Protein AF-A0A9D4FUJ7-F1 (afdb_monomer)

Mean predicted aligned error: 13.47 Å

Foldseek 3Di:
DDPPPPPPPPPPPQDVVQVVLLVVVLVPDPDPVLSVQCVVVVDSGPVRSVVSSVVVVVVVVVVVVVVVVPPPPDDPPPPDPDD

Solvent-accessible surface area (backbone atoms only — not comparable to full-atom values): 5338 Å² total; per-residue (Å²): 142,89,90,81,78,85,76,72,73,79,71,69,86,57,58,68,67,31,52,52,49,36,49,56,55,46,71,69,45,83,54,61,71,43,31,53,49,46,69,73,64,60,59,73,33,45,70,55,44,52,54,52,41,54,52,48,50,54,49,52,52,55,51,51,56,56,55,68,75,73,72,83,88,79,76,86,79,78,81,74,96,81,128

Nearest PDB structures (foldseek):
  4ae4-assembly1_B  TM=5.903E-01  e=5.720E+00  Homo sapiens

Secondary structure (DSSP, 8-state):
-------------S-HHHHHHHHHHHHT---HHHHHHHHHH--SSHHHHHHHHHHHHHHHHHHHHHHHTS-------------

Organism: Dreissena polymorpha (NCBI:txid45954)

Sequence (83 aa):
MLARDACESELDERDPMQRILVGQFTDGLIDQPVRMKLIRSNPSNLTEAVNMALKEQNILKRVNMRKGHGGMNHMIMIHNPWR

Structure (mmCIF, N/CA/C/O backbone):
data_AF-A0A9D4FUJ7-F1
#
_entry.id   AF-A0A9D4FUJ7-F1
#
loop_
_atom_site.group_PDB
_atom_site.id
_atom_site.type_symbol
_atom_site.label_atom_id
_atom_site.label_alt_id
_atom_site.label_comp_id
_atom_site.label_asym_id
_atom_site.label_entity_id
_atom_site.label_seq_id
_atom_site.pdbx_PDB_ins_code
_atom_site.Cartn_x
_atom_site.Cartn_y
_atom_site.Cartn_z
_atom_site.occupancy
_atom_site.B_iso_or_equiv
_atom_site.auth_seq_id
_atom_site.auth_comp_id
_atom_site.auth_asym_id
_atom_site.auth_atom_id
_atom_site.pdbx_PDB_model_num
ATOM 1 N N . MET A 1 1 ? 2.358 9.605 -45.338 1.00 51.22 1 MET A N 1
ATOM 2 C CA . MET A 1 1 ? 2.344 8.660 -44.199 1.00 51.22 1 MET A CA 1
ATOM 3 C C . MET A 1 1 ? 3.658 8.824 -43.468 1.00 51.22 1 MET A C 1
ATOM 5 O O . MET A 1 1 ? 4.651 8.841 -44.174 1.00 51.22 1 MET A O 1
ATOM 9 N N . LEU A 1 2 ? 3.626 9.005 -42.143 1.00 51.91 2 LEU A N 1
ATOM 10 C CA . LEU A 1 2 ? 4.670 8.740 -41.127 1.00 51.91 2 LEU A CA 1
ATOM 11 C C . LEU A 1 2 ? 4.443 9.703 -39.944 1.00 51.91 2 LEU A C 1
ATOM 13 O O . LEU A 1 2 ? 5.182 10.650 -39.720 1.00 51.91 2 LEU A O 1
ATOM 17 N N . ALA A 1 3 ? 3.344 9.475 -39.224 1.00 55.62 3 ALA A N 1
ATOM 18 C CA . ALA A 1 3 ? 3.049 10.087 -37.929 1.00 55.62 3 ALA A CA 1
ATOM 19 C C . ALA A 1 3 ? 2.857 8.950 -36.918 1.00 55.62 3 ALA A C 1
ATOM 21 O O . ALA A 1 3 ? 1.756 8.740 -36.414 1.00 55.62 3 ALA A O 1
ATOM 22 N N . ARG A 1 4 ? 3.881 8.101 -36.757 1.00 57.28 4 ARG A N 1
ATOM 23 C CA . ARG A 1 4 ? 3.727 6.853 -35.998 1.00 57.28 4 ARG A CA 1
ATOM 24 C C . ARG A 1 4 ? 4.837 6.519 -35.007 1.00 57.28 4 ARG A C 1
ATOM 26 O O . ARG A 1 4 ? 4.744 5.460 -34.413 1.00 57.28 4 ARG A O 1
ATOM 33 N N . ASP A 1 5 ? 5.770 7.436 -34.752 1.00 50.97 5 ASP A N 1
ATOM 34 C CA . ASP A 1 5 ? 6.894 7.177 -33.838 1.00 50.97 5 ASP A CA 1
ATOM 35 C C . ASP A 1 5 ? 7.070 8.250 -32.746 1.00 50.97 5 ASP A C 1
ATOM 37 O O . ASP A 1 5 ? 8.138 8.376 -32.169 1.00 50.97 5 ASP A O 1
ATOM 41 N N . ALA A 1 6 ? 6.021 9.013 -32.415 1.00 50.47 6 ALA A N 1
ATOM 42 C CA . ALA A 1 6 ? 6.037 9.945 -31.276 1.00 50.47 6 ALA A CA 1
ATOM 43 C C . ALA A 1 6 ? 5.402 9.346 -30.007 1.00 50.47 6 ALA A C 1
ATOM 45 O O . ALA A 1 6 ? 4.826 10.063 -29.195 1.00 50.47 6 ALA A O 1
ATOM 46 N N . CYS A 1 7 ? 5.471 8.024 -29.837 1.00 50.16 7 CYS A N 1
ATOM 47 C CA . CYS A 1 7 ? 5.256 7.413 -28.528 1.00 50.16 7 CYS A CA 1
ATOM 48 C C . CYS A 1 7 ? 6.632 7.257 -27.877 1.00 50.16 7 CYS A C 1
ATOM 50 O O . CYS A 1 7 ? 7.097 6.140 -27.651 1.00 50.16 7 CYS A O 1
ATOM 52 N N . GLU A 1 8 ? 7.315 8.385 -27.658 1.00 50.25 8 GLU A N 1
ATOM 53 C CA . GLU A 1 8 ? 8.437 8.426 -26.730 1.00 50.25 8 GLU A CA 1
ATOM 54 C C . GLU A 1 8 ? 7.882 7.943 -25.394 1.00 50.25 8 GLU A C 1
ATOM 56 O O . GLU A 1 8 ? 7.062 8.587 -24.744 1.00 50.25 8 GLU A O 1
ATOM 61 N N . SER A 1 9 ? 8.238 6.704 -25.076 1.00 54.19 9 SER A N 1
ATOM 62 C CA . SER A 1 9 ? 8.092 6.117 -23.765 1.00 54.19 9 SER A CA 1
ATOM 63 C C . SER A 1 9 ? 8.731 7.088 -22.782 1.00 54.19 9 SER A C 1
ATOM 65 O O . SER A 1 9 ? 9.952 7.097 -22.648 1.00 54.19 9 SER A O 1
ATOM 67 N N . GLU A 1 10 ? 7.913 7.886 -22.101 1.00 52.31 10 GLU A N 1
ATOM 68 C CA . GLU A 1 10 ? 8.223 8.420 -20.779 1.00 52.31 10 GLU A CA 1
ATOM 69 C C . GLU A 1 10 ? 8.602 7.195 -19.938 1.00 52.31 10 GLU A C 1
ATOM 71 O O . GLU A 1 10 ? 7.743 6.460 -19.444 1.00 52.31 10 GLU A O 1
ATOM 76 N N . LEU A 1 11 ? 9.895 6.863 -19.935 1.00 54.75 11 LEU A N 1
ATOM 77 C CA . LEU A 1 11 ? 10.451 5.767 -19.168 1.00 54.75 11 LEU A CA 1
ATOM 78 C C . LEU A 1 11 ? 10.194 6.149 -17.719 1.00 54.75 11 LEU A C 1
ATOM 80 O O . LEU A 1 11 ? 10.895 6.981 -17.158 1.00 54.75 11 LEU A O 1
ATOM 84 N N . ASP A 1 12 ? 9.123 5.594 -17.159 1.00 58.16 12 ASP A N 1
ATOM 85 C CA . ASP A 1 12 ? 8.797 5.667 -15.746 1.00 58.16 12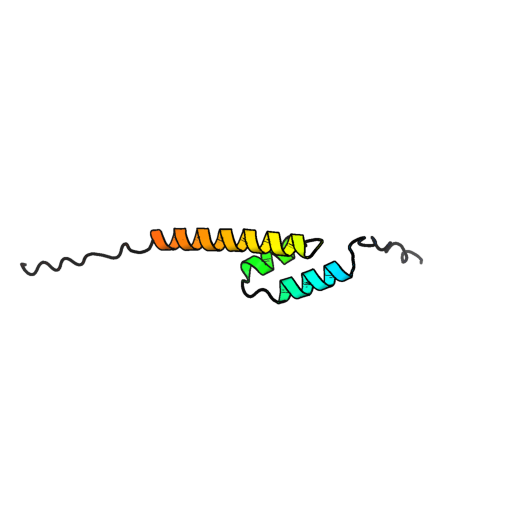 ASP A CA 1
ATOM 86 C C . ASP A 1 12 ? 10.054 5.171 -15.011 1.00 58.16 12 ASP A C 1
ATOM 88 O O . ASP A 1 12 ? 10.284 3.967 -14.922 1.00 58.16 12 ASP A O 1
ATOM 92 N N . GLU A 1 13 ? 10.916 6.088 -14.548 1.00 63.91 13 GLU A N 1
ATOM 93 C CA . GLU A 1 13 ? 12.209 5.796 -13.888 1.00 63.91 13 GLU A CA 1
ATOM 94 C C . GLU A 1 13 ? 12.032 5.038 -12.555 1.00 63.91 13 GLU A C 1
ATOM 96 O O . GLU A 1 13 ? 12.973 4.807 -11.794 1.00 63.91 13 GLU A O 1
ATOM 101 N N . ARG A 1 14 ? 10.795 4.656 -12.241 1.00 66.44 14 ARG A N 1
ATOM 102 C CA . ARG A 1 14 ? 10.423 3.852 -11.092 1.00 66.44 14 ARG A CA 1
ATOM 103 C C . ARG A 1 14 ? 10.949 2.438 -11.275 1.00 66.44 14 ARG A C 1
ATOM 105 O O . ARG A 1 14 ? 10.653 1.766 -12.260 1.00 66.44 14 ARG A O 1
ATOM 112 N N . ASP A 1 15 ? 11.661 1.969 -10.257 1.00 83.62 15 ASP A N 1
ATOM 113 C CA . ASP A 1 15 ? 12.107 0.586 -10.148 1.00 83.62 15 ASP A CA 1
ATOM 114 C C . ASP A 1 15 ? 10.930 -0.377 -10.443 1.00 83.62 15 ASP A C 1
ATOM 116 O O . ASP A 1 15 ? 9.923 -0.368 -9.718 1.00 83.62 15 ASP A O 1
ATOM 120 N N . PRO A 1 16 ? 11.013 -1.208 -11.501 1.00 86.31 16 PRO A N 1
ATOM 121 C CA . PRO A 1 16 ? 9.927 -2.106 -11.884 1.00 86.31 16 PRO A CA 1
ATOM 122 C C . PRO A 1 16 ? 9.563 -3.084 -10.761 1.00 86.31 16 PRO A C 1
ATOM 124 O O . PRO A 1 16 ? 8.399 -3.477 -10.641 1.00 86.31 16 PRO A O 1
ATOM 127 N N . MET A 1 17 ? 10.517 -3.432 -9.892 1.00 91.50 17 MET A N 1
ATOM 128 C CA . MET A 1 17 ? 10.263 -4.285 -8.735 1.00 91.50 17 MET A CA 1
ATOM 129 C C . MET A 1 17 ? 9.360 -3.589 -7.712 1.00 91.50 17 MET A C 1
ATOM 131 O O . MET A 1 17 ? 8.439 -4.212 -7.181 1.00 91.50 17 MET A O 1
ATOM 135 N N . GLN A 1 18 ? 9.546 -2.285 -7.489 1.00 93.00 18 GLN A N 1
ATOM 136 C CA . GLN A 1 18 ? 8.675 -1.507 -6.604 1.00 93.00 18 GLN A CA 1
ATOM 137 C C . GLN A 1 18 ? 7.236 -1.472 -7.113 1.00 93.00 18 GLN A C 1
ATOM 139 O O . GLN A 1 18 ? 6.307 -1.601 -6.318 1.00 93.00 18 GLN A O 1
ATOM 144 N N . ARG A 1 19 ? 7.033 -1.375 -8.431 1.00 90.06 19 ARG A N 1
ATOM 145 C CA . ARG A 1 19 ? 5.687 -1.398 -9.026 1.00 90.06 19 ARG A CA 1
ATOM 146 C C . ARG A 1 19 ? 4.978 -2.728 -8.772 1.00 90.06 19 ARG A C 1
ATOM 148 O O . ARG A 1 19 ? 3.805 -2.729 -8.403 1.00 90.06 19 ARG A O 1
ATOM 155 N N . ILE A 1 20 ? 5.692 -3.848 -8.910 1.00 93.69 20 ILE A N 1
ATOM 156 C CA . ILE A 1 20 ? 5.152 -5.185 -8.616 1.00 93.69 20 ILE A CA 1
ATOM 157 C C . ILE A 1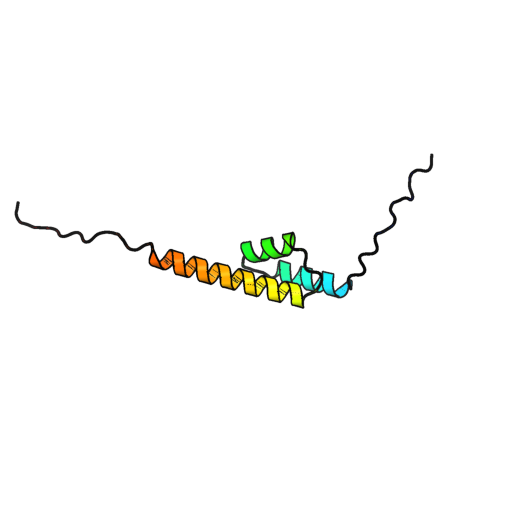 20 ? 4.787 -5.300 -7.133 1.00 93.69 20 ILE A C 1
ATOM 159 O O . ILE A 1 20 ? 3.682 -5.734 -6.809 1.00 93.69 20 ILE A O 1
ATOM 163 N N . LEU A 1 21 ? 5.681 -4.872 -6.238 1.00 95.56 21 LEU A N 1
ATOM 164 C CA . LEU A 1 21 ? 5.445 -4.915 -4.793 1.00 95.56 21 LEU A CA 1
ATOM 165 C C . LEU A 1 21 ? 4.239 -4.063 -4.383 1.00 95.56 21 LEU A C 1
ATOM 167 O O . LEU A 1 21 ? 3.408 -4.513 -3.597 1.00 95.56 21 LEU A O 1
ATOM 171 N N . VAL A 1 22 ? 4.115 -2.855 -4.937 1.00 95.31 22 VAL A N 1
ATOM 172 C CA . VAL A 1 22 ? 2.963 -1.974 -4.704 1.00 95.31 22 VAL A CA 1
ATOM 173 C C . VAL A 1 22 ? 1.673 -2.616 -5.216 1.00 95.31 22 VAL A C 1
ATOM 175 O O . VAL A 1 22 ? 0.663 -2.565 -4.512 1.00 95.31 22 VAL A O 1
ATOM 178 N N . GLY A 1 23 ? 1.696 -3.240 -6.398 1.00 94.56 23 GLY A N 1
ATOM 179 C CA . GLY A 1 23 ? 0.545 -3.959 -6.950 1.00 94.56 23 GLY A CA 1
ATOM 180 C C . GLY A 1 23 ? 0.090 -5.097 -6.036 1.00 94.56 23 GLY A C 1
ATOM 181 O O . GLY A 1 23 ? -1.040 -5.082 -5.554 1.00 94.56 23 GLY A O 1
ATOM 182 N N . GLN A 1 24 ? 1.004 -6.010 -5.694 1.00 96.56 24 GLN A N 1
ATOM 183 C CA . GLN A 1 24 ? 0.725 -7.141 -4.799 1.00 96.56 24 GLN A CA 1
ATOM 184 C C . GLN A 1 24 ? 0.222 -6.691 -3.423 1.00 96.56 24 GLN A C 1
ATOM 186 O O . GLN A 1 24 ? -0.729 -7.260 -2.886 1.00 96.56 24 GLN A O 1
ATOM 191 N N . PHE A 1 25 ? 0.837 -5.650 -2.857 1.00 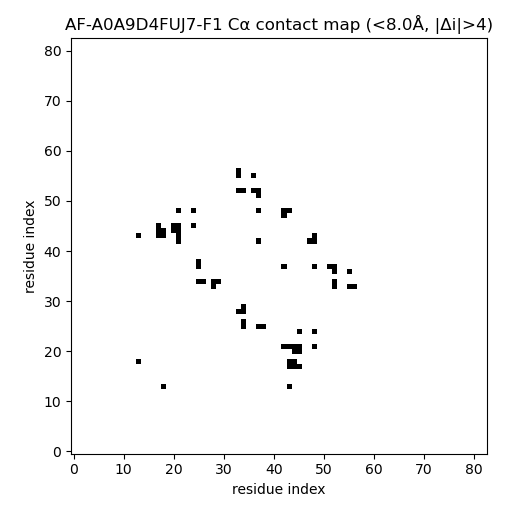96.50 25 PHE A N 1
ATOM 192 C CA . PHE A 1 25 ? 0.395 -5.066 -1.596 1.00 96.50 25 PHE A CA 1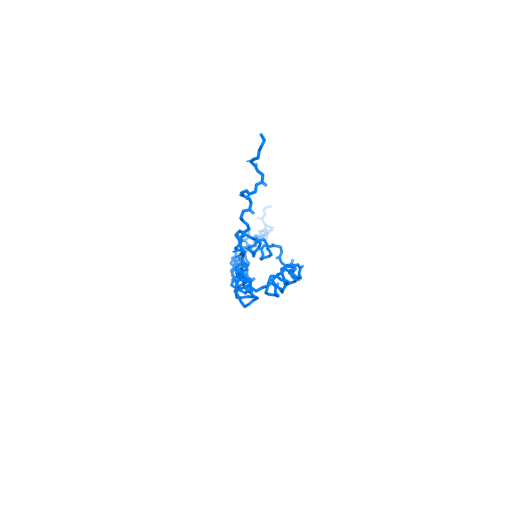
ATOM 193 C C . PHE A 1 25 ? -1.029 -4.511 -1.704 1.00 96.50 25 PHE A C 1
ATOM 195 O O . PHE A 1 25 ? -1.859 -4.791 -0.843 1.00 96.50 25 PHE A O 1
ATOM 202 N N . THR A 1 26 ? -1.322 -3.756 -2.764 1.00 95.31 26 THR A N 1
ATOM 203 C CA . THR A 1 26 ? -2.634 -3.127 -2.980 1.00 95.31 26 THR A CA 1
ATOM 204 C C . THR A 1 26 ? -3.734 -4.171 -3.181 1.00 95.31 26 THR A C 1
ATOM 206 O O . THR A 1 26 ? -4.818 -4.032 -2.608 1.00 95.31 26 THR A O 1
ATOM 209 N N . ASP A 1 27 ? -3.449 -5.234 -3.932 1.00 94.50 27 ASP A N 1
ATOM 210 C CA . ASP A 1 27 ? -4.386 -6.332 -4.190 1.00 94.50 27 ASP A CA 1
ATOM 211 C C . ASP A 1 27 ? -4.680 -7.158 -2.928 1.00 94.50 27 ASP A C 1
ATOM 213 O O . ASP A 1 27 ? -5.807 -7.616 -2.734 1.00 94.50 27 ASP A O 1
ATOM 217 N N . GLY A 1 28 ? -3.698 -7.286 -2.029 1.00 95.06 28 GLY A N 1
ATOM 218 C CA . GLY A 1 28 ? -3.837 -7.981 -0.746 1.00 95.06 28 GLY A CA 1
ATOM 219 C C . GLY A 1 28 ? -4.646 -7.233 0.323 1.00 95.06 28 GLY A C 1
ATOM 220 O O . GLY A 1 28 ? -4.914 -7.793 1.388 1.00 95.06 28 GLY A O 1
ATOM 221 N N . LEU A 1 29 ? -5.046 -5.977 0.089 1.00 94.56 29 LEU A N 1
ATOM 222 C CA . LEU A 1 29 ? -5.794 -5.195 1.076 1.00 94.56 29 LEU A CA 1
ATOM 223 C C . LEU A 1 29 ? -7.275 -5.584 1.131 1.00 94.56 29 LEU A C 1
ATOM 225 O O . LEU A 1 29 ? -8.016 -5.458 0.152 1.00 94.56 29 LEU A O 1
ATOM 229 N N . ILE A 1 30 ? -7.715 -5.959 2.335 1.00 93.06 30 ILE A N 1
ATOM 230 C CA . ILE A 1 30 ? -9.113 -6.284 2.657 1.00 93.06 30 ILE A CA 1
ATOM 231 C C . ILE A 1 30 ? -9.978 -5.014 2.676 1.00 93.06 30 ILE A C 1
ATOM 233 O O . ILE A 1 30 ? -11.095 -4.998 2.158 1.00 93.06 30 ILE A O 1
ATOM 237 N N . ASP A 1 31 ? -9.456 -3.927 3.252 1.00 93.06 31 ASP A N 1
ATOM 238 C CA . ASP A 1 31 ? -10.184 -2.670 3.418 1.00 93.06 31 ASP A CA 1
ATOM 239 C C . ASP A 1 31 ? -10.319 -1.921 2.078 1.00 93.06 31 ASP A C 1
ATOM 241 O O . ASP A 1 31 ? -9.409 -1.211 1.636 1.00 93.06 31 ASP A O 1
ATOM 245 N N . GLN A 1 32 ? -11.494 -2.018 1.447 1.00 93.69 32 GLN A N 1
ATOM 246 C CA . GLN A 1 32 ? -11.793 -1.362 0.166 1.00 93.69 32 GLN A CA 1
ATOM 247 C C . GLN A 1 32 ? -11.499 0.155 0.142 1.00 93.69 32 GLN A C 1
ATOM 249 O O . GLN A 1 32 ? -10.947 0.620 -0.860 1.00 93.69 32 GLN A O 1
ATOM 254 N N . PRO A 1 33 ? -11.809 0.951 1.191 1.00 93.25 33 PRO A N 1
ATOM 255 C CA . PRO A 1 33 ? -11.498 2.381 1.188 1.00 93.25 33 PRO A CA 1
ATOM 256 C C . PRO A 1 33 ? -9.990 2.654 1.139 1.00 93.25 33 PRO A C 1
ATOM 258 O O . PRO A 1 33 ? -9.548 3.549 0.420 1.00 93.25 33 PRO A O 1
ATOM 261 N N . VAL A 1 34 ? -9.200 1.846 1.853 1.00 94.94 34 VAL A N 1
ATOM 262 C CA . VAL A 1 34 ? -7.736 1.959 1.890 1.00 94.94 34 VAL A CA 1
ATOM 263 C C . VAL A 1 34 ? -7.147 1.571 0.537 1.00 94.94 34 VAL A C 1
ATOM 265 O O . VAL A 1 34 ? -6.331 2.307 -0.017 1.00 94.94 34 VAL A O 1
ATOM 268 N N . ARG A 1 35 ? -7.630 0.473 -0.056 1.00 95.62 35 ARG A N 1
ATOM 269 C CA . ARG A 1 35 ? -7.229 0.052 -1.404 1.00 95.62 35 ARG A CA 1
ATOM 270 C C . ARG A 1 35 ? -7.520 1.132 -2.446 1.00 95.62 35 ARG A C 1
ATOM 272 O O . ARG A 1 35 ? -6.643 1.503 -3.222 1.00 95.62 35 ARG A O 1
ATOM 279 N N . MET A 1 36 ? -8.726 1.703 -2.427 1.00 95.44 36 MET A N 1
ATOM 280 C CA . MET A 1 36 ? -9.094 2.783 -3.347 1.00 95.44 36 MET A CA 1
ATOM 281 C C . MET A 1 36 ? -8.254 4.045 -3.158 1.00 95.44 36 MET A C 1
ATOM 283 O O . MET A 1 36 ? -7.970 4.741 -4.136 1.00 95.44 36 MET A O 1
ATOM 287 N N . LYS A 1 37 ? -7.854 4.350 -1.920 1.00 94.62 37 LYS A N 1
ATOM 288 C CA . LYS A 1 37 ? -6.951 5.464 -1.637 1.00 94.62 37 LYS A CA 1
ATOM 289 C C . LYS A 1 37 ? -5.599 5.259 -2.320 1.00 94.62 37 LYS A C 1
ATOM 291 O O . LYS A 1 37 ? -5.135 6.174 -2.993 1.00 94.62 37 LYS A O 1
ATOM 296 N N . LEU A 1 38 ? -5.017 4.067 -2.209 1.00 94.69 38 LEU A N 1
ATOM 297 C CA . LEU A 1 38 ? -3.722 3.747 -2.816 1.00 94.69 38 LEU A CA 1
ATOM 298 C C . LEU A 1 38 ? -3.762 3.756 -4.343 1.00 94.69 38 LEU A C 1
ATOM 300 O O . LEU A 1 38 ? -2.884 4.360 -4.950 1.00 94.69 38 LEU A O 1
ATOM 304 N N . ILE A 1 39 ? -4.805 3.186 -4.958 1.00 94.00 39 ILE A N 1
ATOM 305 C CA . ILE A 1 39 ? -4.976 3.203 -6.423 1.00 94.00 39 ILE A CA 1
ATOM 306 C C . ILE A 1 39 ? -4.992 4.643 -6.952 1.00 94.00 39 ILE A C 1
ATOM 308 O O . ILE A 1 39 ? -4.361 4.946 -7.959 1.00 94.00 39 ILE A O 1
ATOM 312 N N . ARG A 1 40 ? -5.691 5.551 -6.261 1.00 94.25 40 ARG A N 1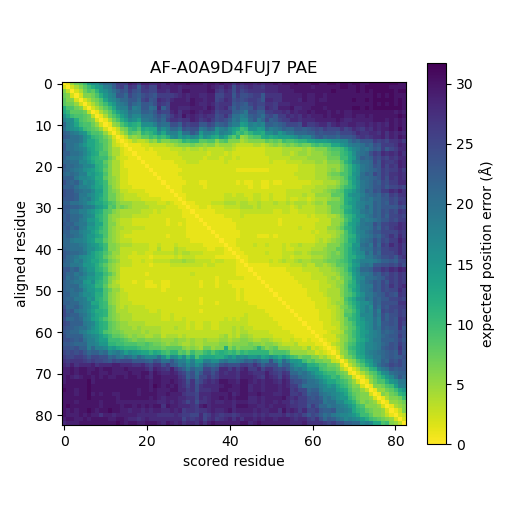
ATOM 313 C CA . ARG A 1 40 ? -5.768 6.967 -6.658 1.00 94.25 40 ARG A CA 1
ATOM 314 C C . ARG A 1 40 ? -4.472 7.730 -6.406 1.00 94.25 40 ARG A C 1
ATOM 316 O O . ARG A 1 40 ? -4.168 8.655 -7.148 1.00 94.25 40 ARG A O 1
ATOM 323 N N . SER A 1 41 ? -3.758 7.392 -5.336 1.00 92.69 41 SER A N 1
ATOM 324 C CA . SER A 1 41 ? -2.523 8.074 -4.947 1.00 92.69 41 SER A CA 1
ATOM 325 C C . SER A 1 41 ? -1.289 7.581 -5.704 1.00 92.69 41 SER A C 1
ATOM 327 O O . SER A 1 41 ? -0.313 8.318 -5.758 1.00 92.69 41 SER A O 1
ATOM 329 N N . ASN A 1 42 ? -1.338 6.385 -6.301 1.00 92.00 42 ASN A N 1
ATOM 330 C CA . ASN A 1 42 ? -0.277 5.795 -7.123 1.00 92.00 42 ASN A CA 1
ATOM 331 C C . ASN A 1 42 ? 1.137 5.892 -6.493 1.00 92.00 42 ASN A C 1
ATOM 333 O O . ASN A 1 42 ? 2.026 6.532 -7.074 1.00 92.00 42 ASN A O 1
ATOM 337 N N . PRO A 1 43 ? 1.347 5.293 -5.298 1.00 93.12 43 PRO A N 1
ATOM 338 C CA . PRO A 1 43 ? 2.634 5.331 -4.604 1.00 93.12 43 PRO A CA 1
ATOM 339 C C . PRO A 1 43 ? 3.774 4.814 -5.475 1.00 93.12 43 PRO A C 1
ATOM 341 O O . PRO A 1 43 ? 3.614 3.868 -6.248 1.00 93.12 43 PRO A O 1
ATOM 344 N N . SER A 1 44 ? 4.946 5.419 -5.312 1.00 90.38 44 SER A N 1
ATOM 345 C CA . SER A 1 44 ? 6.115 5.108 -6.140 1.00 90.38 44 SER A CA 1
ATOM 346 C C . SER A 1 44 ? 6.892 3.895 -5.625 1.00 90.38 44 SER A C 1
ATOM 348 O O . SER A 1 44 ? 7.625 3.267 -6.383 1.00 90.38 44 SER A O 1
ATOM 350 N N . ASN A 1 45 ? 6.743 3.562 -4.340 1.00 93.88 45 ASN A N 1
ATOM 351 C CA . ASN A 1 45 ? 7.406 2.431 -3.698 1.00 93.88 45 ASN A CA 1
ATOM 352 C C . ASN A 1 45 ? 6.555 1.810 -2.581 1.00 93.88 45 ASN A C 1
ATOM 354 O O . ASN A 1 45 ? 5.574 2.397 -2.111 1.00 93.88 45 ASN A O 1
ATOM 358 N N . LEU A 1 46 ? 6.951 0.612 -2.145 1.00 93.31 46 LEU A N 1
ATOM 359 C CA . LEU A 1 46 ? 6.220 -0.151 -1.132 1.00 93.31 46 LEU A CA 1
ATOM 360 C C . LEU A 1 46 ? 6.129 0.591 0.210 1.00 93.31 46 LEU A C 1
ATOM 362 O O . LEU A 1 46 ? 5.070 0.608 0.834 1.00 93.31 46 LEU A O 1
ATOM 366 N N . THR A 1 47 ? 7.212 1.235 0.648 1.00 95.69 47 THR A N 1
ATOM 367 C CA . THR A 1 47 ? 7.253 1.974 1.920 1.00 95.69 47 THR A CA 1
ATOM 368 C C . THR A 1 47 ? 6.217 3.095 1.947 1.00 95.69 47 THR A C 1
ATOM 370 O O . THR A 1 47 ? 5.495 3.270 2.931 1.00 95.69 47 THR A O 1
ATOM 373 N N . GLU A 1 48 ? 6.111 3.842 0.852 1.00 95.19 48 GLU A N 1
ATOM 374 C CA . GLU A 1 48 ? 5.123 4.902 0.688 1.00 9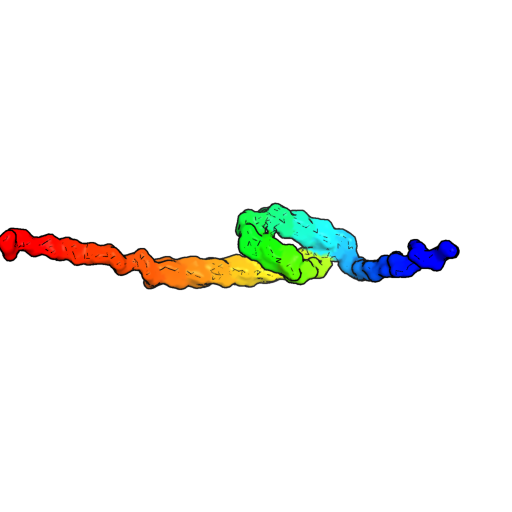5.19 48 GLU A CA 1
ATOM 375 C C . GLU A 1 48 ? 3.692 4.343 0.723 1.00 95.19 48 GLU A C 1
ATOM 377 O O . GLU A 1 48 ? 2.836 4.872 1.442 1.00 95.19 48 GLU A O 1
ATOM 382 N N . ALA A 1 49 ? 3.449 3.233 0.018 1.00 95.94 49 ALA A N 1
ATOM 383 C CA . ALA A 1 49 ? 2.156 2.555 0.008 1.00 95.94 49 ALA A CA 1
ATOM 384 C C . ALA A 1 49 ? 1.735 2.090 1.414 1.00 95.94 49 ALA A C 1
ATOM 386 O O . ALA A 1 49 ? 0.608 2.348 1.843 1.00 95.94 49 ALA A O 1
ATOM 387 N N . VAL A 1 50 ? 2.647 1.472 2.170 1.00 96.75 50 VAL A N 1
ATOM 388 C CA . VAL A 1 50 ? 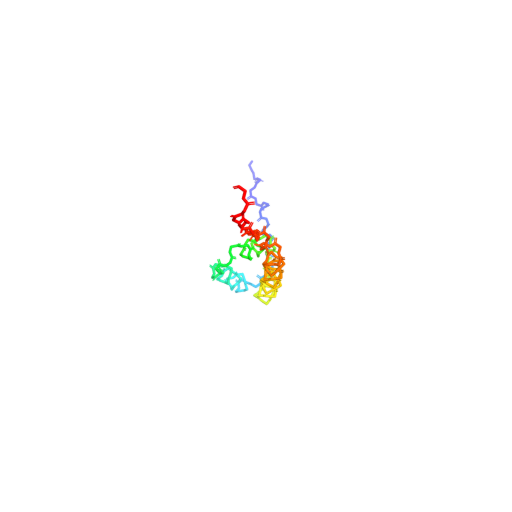2.392 1.011 3.544 1.00 96.75 50 VAL A CA 1
ATOM 389 C C . VAL A 1 50 ? 2.083 2.186 4.472 1.00 96.75 50 VAL A C 1
ATOM 391 O O . VAL A 1 50 ? 1.090 2.153 5.202 1.00 96.75 50 VAL A O 1
ATOM 394 N N . ASN A 1 51 ? 2.877 3.257 4.420 1.00 97.19 51 ASN A N 1
ATOM 395 C CA . ASN A 1 51 ? 2.655 4.440 5.255 1.00 97.19 51 ASN A CA 1
ATOM 396 C C . ASN A 1 51 ? 1.301 5.104 4.967 1.00 97.19 51 ASN A C 1
ATOM 398 O O . ASN A 1 51 ? 0.585 5.494 5.897 1.00 97.19 51 ASN A O 1
ATOM 402 N N . MET A 1 52 ? 0.919 5.201 3.691 1.00 96.06 52 MET A N 1
ATOM 403 C CA . MET A 1 52 ? -0.401 5.699 3.306 1.00 96.06 52 MET A CA 1
ATOM 404 C C . MET A 1 52 ? -1.527 4.793 3.806 1.00 96.06 52 MET A C 1
ATOM 406 O O . MET A 1 52 ? -2.503 5.300 4.366 1.00 96.06 52 MET A O 1
ATOM 410 N N . ALA A 1 53 ? -1.379 3.474 3.666 1.00 96.12 53 ALA A N 1
ATOM 411 C CA . ALA A 1 53 ? -2.369 2.512 4.136 1.00 96.12 53 ALA A CA 1
ATOM 412 C C . ALA A 1 53 ? -2.596 2.621 5.651 1.00 96.12 53 ALA A C 1
ATOM 414 O O . ALA A 1 53 ? -3.738 2.717 6.105 1.00 96.12 53 ALA A O 1
ATOM 415 N N . LEU A 1 54 ? -1.513 2.690 6.431 1.00 96.12 54 LEU A N 1
ATOM 416 C CA . LEU A 1 54 ? -1.568 2.855 7.886 1.00 96.12 54 LEU A CA 1
ATOM 417 C C . LEU A 1 54 ? -2.250 4.165 8.290 1.00 96.12 54 LEU A C 1
ATOM 419 O O . LEU A 1 54 ? -3.080 4.189 9.204 1.00 96.12 54 LEU A O 1
ATOM 423 N N . LYS A 1 55 ? -1.924 5.266 7.605 1.00 95.81 55 LYS A N 1
ATOM 424 C CA . LYS A 1 55 ? -2.539 6.572 7.865 1.00 95.81 55 LYS A CA 1
ATOM 425 C C . LYS A 1 55 ? -4.046 6.531 7.613 1.00 95.81 55 LYS A C 1
ATOM 427 O O . LYS A 1 55 ? -4.810 6.974 8.472 1.00 95.81 55 LYS A O 1
ATOM 432 N N . GLU A 1 56 ? -4.468 5.971 6.484 1.00 95.00 56 GLU A N 1
ATOM 433 C CA . GLU A 1 56 ? -5.885 5.852 6.131 1.00 95.00 56 GLU A CA 1
ATOM 434 C C . GLU A 1 56 ? -6.629 4.934 7.112 1.00 95.00 56 GLU A C 1
ATOM 436 O O . GLU A 1 56 ? -7.680 5.304 7.638 1.00 95.00 56 GLU A O 1
ATOM 441 N N . GLN A 1 57 ? -6.048 3.786 7.466 1.00 94.00 57 GLN A N 1
ATOM 442 C CA . GLN A 1 57 ? -6.647 2.861 8.428 1.00 94.00 57 GLN A CA 1
ATOM 443 C C . GLN A 1 57 ? -6.832 3.506 9.812 1.00 94.00 57 GLN A C 1
ATOM 445 O O . GLN A 1 57 ? -7.867 3.330 10.459 1.00 94.00 57 GLN A O 1
ATOM 450 N N . ASN A 1 58 ? -5.864 4.306 10.265 1.00 93.88 58 ASN A N 1
ATOM 451 C CA . ASN A 1 58 ? -5.977 5.052 11.518 1.00 93.88 58 ASN A CA 1
ATOM 452 C C . ASN A 1 58 ? -7.095 6.102 11.475 1.00 93.88 58 ASN A C 1
ATOM 454 O O . ASN A 1 58 ? -7.803 6.291 12.470 1.00 93.88 58 ASN A O 1
ATOM 458 N N . ILE A 1 59 ? -7.290 6.768 10.334 1.00 92.75 59 ILE A N 1
ATOM 459 C CA . ILE A 1 59 ? -8.406 7.702 10.138 1.00 92.75 59 ILE A CA 1
ATOM 460 C C . ILE A 1 59 ? -9.735 6.949 10.215 1.00 92.75 59 ILE A C 1
ATOM 462 O O . ILE A 1 59 ? -10.617 7.368 10.969 1.00 92.75 59 ILE A O 1
ATOM 466 N N . LEU A 1 60 ? -9.864 5.818 9.516 1.00 90.62 60 LEU A N 1
ATOM 467 C CA . LEU A 1 60 ? -11.071 4.988 9.541 1.00 90.62 60 LEU A CA 1
ATOM 468 C C . LEU A 1 60 ? -11.405 4.519 10.961 1.00 90.62 60 LEU A C 1
ATOM 470 O O . LEU A 1 60 ? -12.538 4.702 11.408 1.00 90.62 60 LEU A O 1
ATOM 474 N N . LYS A 1 61 ? -10.414 4.026 11.717 1.00 90.31 61 LYS A N 1
ATOM 475 C CA . LYS A 1 61 ? -10.582 3.656 13.134 1.00 90.31 61 LYS A CA 1
ATOM 476 C C . LYS A 1 61 ? -11.102 4.832 13.967 1.00 90.31 61 LYS A C 1
ATOM 478 O O . LYS A 1 61 ? -12.082 4.687 14.696 1.00 90.31 61 LYS A O 1
ATOM 483 N N . ARG A 1 62 ? -10.509 6.023 13.824 1.00 89.69 62 ARG A N 1
ATOM 484 C CA . ARG A 1 62 ? -10.941 7.241 14.543 1.00 89.69 62 ARG A CA 1
ATOM 485 C C . ARG A 1 62 ? -12.341 7.703 14.150 1.00 89.69 62 ARG A C 1
ATOM 487 O O . ARG A 1 62 ? -13.079 8.210 14.992 1.00 89.69 62 ARG A O 1
ATOM 494 N N . VAL A 1 63 ? -12.718 7.577 12.881 1.00 88.06 63 VAL A N 1
ATOM 495 C CA . VAL A 1 63 ? -14.079 7.888 12.420 1.00 88.06 63 VAL A CA 1
ATOM 496 C C . VAL A 1 63 ? -15.075 6.888 13.004 1.00 88.06 63 VAL A C 1
ATOM 498 O O . VAL A 1 63 ? -16.122 7.304 13.494 1.00 88.06 63 VAL A O 1
ATOM 501 N N . ASN A 1 64 ? -14.738 5.598 13.022 1.00 83.25 64 ASN A N 1
ATOM 502 C CA . ASN A 1 64 ? -15.620 4.563 13.552 1.00 83.25 64 ASN A CA 1
ATOM 503 C C . ASN A 1 64 ? -15.851 4.719 15.065 1.00 83.25 64 ASN A C 1
ATOM 505 O O . ASN A 1 64 ? -16.986 4.633 15.526 1.00 83.25 64 ASN A O 1
ATOM 509 N N . MET A 1 65 ? -14.806 5.065 15.827 1.00 79.62 65 MET A N 1
ATOM 510 C CA . MET A 1 65 ? -14.935 5.386 17.257 1.00 79.62 65 MET A CA 1
ATOM 511 C C . MET A 1 65 ? -15.840 6.599 17.512 1.00 79.62 65 MET A C 1
ATOM 513 O O . MET A 1 65 ? -16.642 6.582 18.444 1.00 79.62 65 MET A O 1
ATOM 517 N N . ARG A 1 66 ? -15.760 7.638 16.666 1.00 73.44 66 ARG A N 1
ATOM 518 C CA . ARG A 1 66 ? -16.643 8.813 16.761 1.00 73.44 66 ARG A CA 1
ATOM 519 C C . ARG A 1 66 ? -18.099 8.473 16.439 1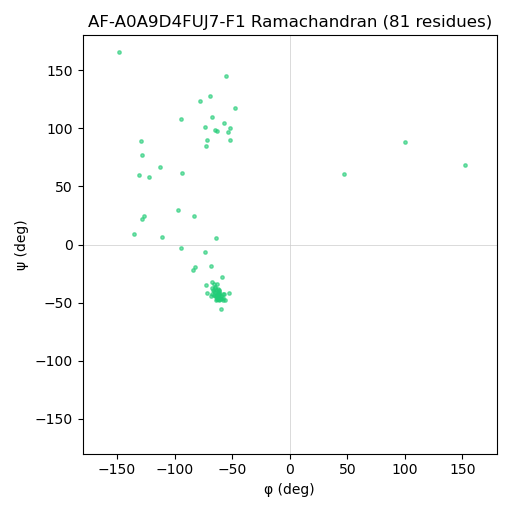.00 73.44 66 ARG A C 1
ATOM 521 O O . ARG A 1 66 ? -18.992 8.979 17.107 1.00 73.44 66 ARG A O 1
ATOM 528 N N . LYS A 1 67 ? -18.344 7.583 15.471 1.00 64.62 67 LYS A N 1
ATOM 529 C CA . LYS A 1 67 ? -19.696 7.082 15.164 1.00 64.62 67 LYS A CA 1
ATOM 530 C C . LYS A 1 67 ? -20.282 6.251 16.314 1.00 64.62 67 LYS A C 1
ATOM 532 O O . LYS A 1 67 ? -21.477 6.346 16.569 1.00 64.62 67 LYS A O 1
ATOM 537 N N . GLY A 1 68 ? -19.448 5.513 17.049 1.00 56.12 68 GLY A N 1
ATOM 538 C CA . GLY A 1 68 ? -19.862 4.733 18.221 1.00 56.12 68 GLY A CA 1
ATOM 539 C C . GLY A 1 68 ? -20.308 5.556 19.440 1.00 56.12 68 GLY A C 1
ATOM 540 O O . GLY A 1 68 ? -21.009 5.023 20.289 1.00 56.12 68 GLY A O 1
ATOM 541 N N . HIS A 1 69 ? -19.963 6.847 19.525 1.00 50.44 69 HIS A N 1
ATOM 542 C CA . HIS A 1 69 ? -20.372 7.734 20.630 1.00 50.44 69 HIS A CA 1
ATOM 543 C C . HIS A 1 69 ? -21.651 8.549 20.354 1.00 50.44 69 HIS A C 1
ATOM 545 O O . HIS A 1 69 ? -22.104 9.279 21.229 1.00 50.44 69 HIS A O 1
ATOM 551 N N . GLY A 1 70 ? -22.247 8.444 19.159 1.00 51.69 70 GLY A N 1
ATOM 552 C CA . GLY A 1 70 ? -23.441 9.213 18.771 1.00 51.69 70 GLY A CA 1
ATOM 553 C C . GLY A 1 70 ? -24.728 8.396 18.615 1.00 51.69 70 GLY A C 1
ATOM 554 O O . GLY A 1 70 ? -25.718 8.934 18.132 1.00 51.69 70 GLY A O 1
ATOM 555 N N . GLY A 1 71 ? -24.718 7.103 18.962 1.00 48.69 71 GLY A N 1
ATOM 556 C CA . GLY A 1 71 ? -25.730 6.136 18.511 1.00 48.69 71 GLY A CA 1
ATOM 557 C C . GLY A 1 71 ? -26.447 5.325 19.593 1.00 48.69 71 GLY A C 1
ATOM 558 O O . GLY A 1 71 ? -26.920 4.237 19.288 1.00 48.69 71 GLY A O 1
ATOM 559 N N . MET A 1 72 ? -26.539 5.808 20.835 1.00 52.00 72 MET A N 1
ATOM 560 C CA . MET A 1 72 ? -27.381 5.195 21.879 1.00 52.00 72 MET A CA 1
ATOM 561 C C . MET A 1 72 ? -28.249 6.251 22.573 1.00 52.00 72 MET A C 1
ATOM 563 O O . MET A 1 72 ? -28.171 6.455 23.776 1.00 52.00 72 MET A O 1
ATOM 567 N N . ASN A 1 73 ? -29.092 6.931 21.796 1.00 53.69 73 ASN A N 1
ATOM 568 C CA . ASN A 1 73 ? -30.256 7.653 22.314 1.00 53.69 73 ASN A CA 1
ATOM 569 C C . ASN A 1 73 ? -31.535 6.963 21.811 1.00 53.69 73 ASN A C 1
ATOM 571 O O . ASN A 1 73 ? -32.287 7.508 21.011 1.00 53.69 73 ASN A O 1
ATOM 575 N N . HIS A 1 74 ? -31.772 5.738 22.280 1.00 51.50 74 HIS A N 1
ATOM 576 C CA . HIS A 1 74 ? -33.104 5.130 22.321 1.00 51.50 74 HIS A CA 1
ATOM 577 C C . HIS A 1 74 ? -33.302 4.617 23.750 1.00 51.50 74 HIS A C 1
ATOM 579 O O . HIS A 1 74 ? -32.709 3.627 24.152 1.00 51.50 74 HIS A O 1
ATOM 585 N N . MET A 1 75 ? -33.832 5.468 24.629 1.00 47.84 75 MET A N 1
ATOM 586 C CA . MET A 1 75 ? -35.263 5.691 24.888 1.00 47.84 75 MET A CA 1
ATOM 587 C C . MET A 1 75 ? -35.637 4.922 26.156 1.00 47.84 75 MET A C 1
ATOM 589 O O . MET A 1 75 ? -36.014 3.755 26.121 1.00 47.84 75 MET A O 1
ATOM 593 N N . ILE A 1 76 ? -35.473 5.596 27.297 1.00 63.31 76 ILE A N 1
ATOM 594 C CA . ILE A 1 76 ? -35.969 5.122 28.588 1.00 63.31 76 ILE A CA 1
ATOM 595 C C . ILE A 1 76 ? -37.498 5.105 28.482 1.00 63.31 76 ILE A C 1
ATOM 597 O O . ILE A 1 76 ? -38.153 6.139 28.601 1.00 63.31 76 ILE A O 1
ATOM 601 N N . MET A 1 77 ? -38.070 3.934 28.212 1.00 57.03 77 MET A N 1
ATOM 602 C CA . MET A 1 77 ? -39.507 3.696 28.323 1.00 57.03 77 MET A CA 1
ATOM 603 C C . MET A 1 77 ? -39.857 3.634 29.811 1.00 57.03 77 MET A C 1
ATOM 605 O O . MET A 1 77 ? -39.903 2.556 30.402 1.00 57.03 77 MET A O 1
ATOM 609 N N . ILE A 1 78 ? -40.093 4.792 30.429 1.00 61.91 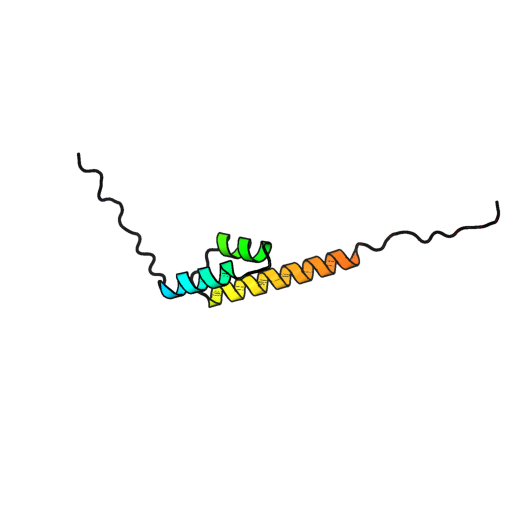78 ILE A N 1
ATOM 610 C CA . ILE A 1 78 ? -40.759 4.848 31.732 1.00 61.91 78 ILE A CA 1
ATOM 611 C C . ILE A 1 78 ? -42.230 4.501 31.476 1.00 61.91 78 ILE A C 1
ATOM 613 O O . ILE A 1 78 ? -43.041 5.371 31.168 1.00 61.91 78 ILE A O 1
ATOM 617 N N . HIS A 1 79 ? -42.575 3.216 31.548 1.00 59.22 79 HIS A N 1
ATOM 618 C CA . HIS A 1 79 ? -43.973 2.812 31.676 1.00 59.22 79 HIS A CA 1
ATOM 619 C C . HIS A 1 79 ? -44.461 3.274 33.049 1.00 59.22 79 HIS A C 1
ATOM 621 O O . HIS A 1 79 ? -44.019 2.754 34.070 1.00 59.22 79 HIS A O 1
ATOM 627 N N . ASN A 1 80 ? -45.343 4.273 33.067 1.00 58.22 80 ASN A N 1
ATOM 628 C CA . ASN A 1 80 ? -46.012 4.730 34.278 1.00 58.22 80 ASN A CA 1
ATOM 629 C C . ASN A 1 80 ? -47.372 4.008 34.378 1.00 58.22 80 ASN A C 1
ATOM 631 O O . ASN A 1 80 ? -48.255 4.309 33.576 1.00 58.22 80 ASN A O 1
ATOM 635 N N . PRO A 1 81 ? -47.565 3.049 35.303 1.00 62.69 81 PRO A N 1
ATOM 636 C CA . PRO A 1 81 ? -48.734 2.163 35.308 1.00 62.69 81 PRO A CA 1
ATOM 637 C C . PRO A 1 81 ? -49.976 2.772 35.985 1.00 62.69 81 PRO A C 1
ATOM 639 O O . PRO A 1 81 ? -50.841 2.043 36.455 1.00 62.69 81 PRO A O 1
ATOM 642 N N . TRP A 1 82 ? -50.084 4.101 36.042 1.00 58.59 82 TRP A N 1
ATOM 643 C CA . TRP A 1 82 ? -51.195 4.789 36.702 1.00 58.59 82 TRP A CA 1
ATOM 644 C C . TRP A 1 82 ? -51.829 5.818 35.763 1.00 58.59 82 TRP A C 1
ATOM 646 O O . TRP A 1 82 ? -51.579 7.021 35.886 1.00 58.59 82 TRP A O 1
ATOM 656 N N . ARG A 1 83 ? -52.638 5.348 34.810 1.00 48.53 83 ARG A N 1
ATOM 657 C CA . ARG A 1 83 ? -53.727 6.134 34.222 1.00 48.53 83 ARG A CA 1
ATOM 658 C C . ARG A 1 83 ? -54.776 5.251 33.570 1.00 48.53 83 ARG A C 1
ATOM 660 O O . ARG A 1 83 ? -54.374 4.267 32.917 1.00 48.53 83 ARG A O 1
#

Radius of gyration: 24.72 Å; Cα contacts (8 Å, |Δi|>4): 36; chains: 1; bounding box: 66×18×81 Å

pLDDT: mean 78.76, std 18.74, range [47.84, 97.19]